Protein AF-A0A955YTK4-F1 (afdb_monomer_lite)

pLDDT: mean 82.98, std 16.09, range [40.06, 97.5]

Radius of gyration: 27.58 Å; chains: 1; bounding box: 92×40×79 Å

Secondary structure (DSSP, 8-state):
---------------------------PPP-TT-----S-PPTT-B-TT-EEEEET-SS-TTSEEEEES--B-TT-BTTTSTTS-TTS---TT-BB-TTS---TTSTTBHHHHEEEE-B----TT---------TTEEEEEEESSS-TTT-EEEEEEGGGS-----

Structure (mmCIF, N/CA/C/O backbone):
data_AF-A0A955YTK4-F1
#
_entry.id   AF-A0A955YTK4-F1
#
loop_
_atom_site.group_PDB
_atom_site.id
_atom_site.type_symbol
_atom_site.label_atom_id
_atom_site.label_alt_id
_atom_site.label_comp_id
_atom_site.label_asym_id
_atom_site.label_entity_id
_atom_site.label_seq_id
_atom_site.pdbx_PDB_ins_code
_atom_site.Cartn_x
_atom_site.Cartn_y
_atom_site.Cartn_z
_atom_site.occupancy
_atom_site.B_iso_or_equiv
_atom_site.auth_seq_id
_atom_site.auth_comp_id
_atom_site.auth_asym_id
_atom_site.auth_atom_id
_atom_site.pdbx_PDB_model_num
ATOM 1 N N . MET A 1 1 ? 72.461 24.471 52.255 1.00 40.06 1 MET A N 1
ATOM 2 C CA . MET A 1 1 ? 71.532 25.218 51.382 1.00 40.06 1 MET A CA 1
ATOM 3 C C . MET A 1 1 ? 70.216 24.456 51.357 1.00 40.06 1 MET A C 1
ATOM 5 O O . MET A 1 1 ? 70.271 23.300 50.981 1.00 40.06 1 MET A O 1
ATOM 9 N N . LYS A 1 2 ? 69.117 25.112 51.779 1.00 43.28 2 LYS A N 1
ATOM 10 C CA . LYS A 1 2 ? 67.695 24.848 51.448 1.00 43.28 2 LYS A CA 1
ATOM 11 C C . LYS A 1 2 ? 67.130 23.442 51.744 1.00 43.28 2 LYS A C 1
ATOM 13 O O . LYS A 1 2 ? 67.575 22.466 51.171 1.00 43.28 2 LYS A O 1
ATOM 18 N N . ASP A 1 3 ? 66.250 23.327 52.751 1.00 45.38 3 ASP A N 1
ATOM 19 C CA . ASP A 1 3 ? 64.769 23.275 52.594 1.00 45.38 3 ASP A CA 1
ATOM 20 C C . ASP A 1 3 ? 64.329 21.931 51.947 1.00 45.38 3 ASP A C 1
ATOM 22 O O . ASP A 1 3 ? 64.835 21.586 50.896 1.00 45.38 3 ASP A O 1
ATOM 26 N N . ARG A 1 4 ? 63.387 21.104 52.423 1.00 51.59 4 ARG A N 1
ATOM 27 C CA . ARG A 1 4 ? 62.157 21.333 53.192 1.00 51.59 4 ARG A CA 1
ATOM 28 C C . ARG A 1 4 ? 61.445 19.993 53.475 1.00 51.59 4 ARG A C 1
ATOM 30 O O . ARG A 1 4 ? 61.599 19.051 52.715 1.00 51.59 4 ARG A O 1
ATOM 37 N N . ALA A 1 5 ? 60.619 20.021 54.525 1.00 51.12 5 ALA A N 1
ATOM 38 C CA . ALA A 1 5 ? 59.236 19.523 54.659 1.00 51.12 5 ALA A CA 1
ATOM 39 C C . ALA A 1 5 ? 58.854 18.087 54.196 1.00 51.12 5 ALA A C 1
ATOM 41 O O . ALA A 1 5 ? 59.100 17.711 53.065 1.00 51.12 5 ALA A O 1
ATOM 42 N N . ARG A 1 6 ? 58.299 17.204 55.048 1.00 59.00 6 ARG A N 1
ATOM 43 C CA . ARG A 1 6 ? 56.973 17.170 55.731 1.00 59.00 6 ARG A CA 1
ATOM 44 C C . ARG A 1 6 ? 55.831 16.584 54.874 1.00 59.00 6 ARG A C 1
ATOM 46 O O . ARG A 1 6 ? 55.672 16.951 53.722 1.00 59.00 6 ARG A O 1
ATOM 53 N N . PHE A 1 7 ? 54.979 15.824 55.575 1.00 52.75 7 PHE A N 1
ATOM 54 C CA . PHE A 1 7 ? 53.607 15.396 55.257 1.00 52.75 7 PHE A CA 1
ATOM 55 C C . PHE A 1 7 ? 53.417 14.163 54.365 1.00 52.75 7 PHE A C 1
ATOM 57 O O . PHE A 1 7 ? 53.390 14.231 53.142 1.00 52.75 7 PHE A O 1
ATOM 64 N N . GLY A 1 8 ? 53.156 13.039 55.037 1.00 51.06 8 GLY A N 1
ATOM 65 C CA . GLY A 1 8 ? 52.240 12.037 54.512 1.00 51.06 8 GLY A CA 1
ATOM 66 C C . GLY A 1 8 ? 50.788 12.486 54.687 1.00 51.06 8 GLY A C 1
ATOM 67 O O . GLY A 1 8 ? 50.493 13.306 55.552 1.00 51.06 8 GLY A O 1
ATOM 68 N N . LEU A 1 9 ? 49.901 11.929 53.870 1.00 53.62 9 LEU A N 1
ATOM 69 C CA . LEU A 1 9 ? 48.548 11.502 54.227 1.00 53.62 9 LEU A CA 1
ATOM 70 C C . LEU A 1 9 ? 48.000 10.711 53.031 1.00 53.62 9 LEU A C 1
ATOM 72 O O . LEU A 1 9 ? 48.215 11.090 51.881 1.00 53.62 9 LEU A O 1
ATOM 76 N N . GLY A 1 10 ? 47.373 9.572 53.318 1.00 50.47 10 GLY A N 1
ATOM 77 C CA . GLY A 1 10 ? 46.974 8.578 52.330 1.00 50.47 10 GLY A CA 1
ATOM 78 C C . GLY A 1 10 ? 45.951 9.089 51.318 1.00 50.47 10 GLY A C 1
ATOM 79 O O . GLY A 1 10 ? 44.990 9.770 51.667 1.00 50.47 10 GLY A O 1
ATOM 80 N N . VAL A 1 11 ? 46.148 8.699 50.061 1.00 57.16 11 VAL A N 1
ATOM 81 C CA . VAL A 1 11 ? 45.133 8.811 49.016 1.00 57.16 11 VAL A CA 1
ATOM 82 C C . VAL A 1 11 ? 44.354 7.501 49.014 1.00 57.16 11 VAL A C 1
ATOM 84 O O . VAL A 1 11 ? 44.881 6.445 48.668 1.00 57.16 11 VAL A O 1
ATOM 87 N N . GLY A 1 12 ? 43.113 7.588 49.490 1.00 52.91 12 GLY A N 1
ATOM 88 C CA . GLY A 1 12 ? 42.140 6.507 49.472 1.00 52.91 12 GLY A CA 1
ATOM 89 C C . GLY A 1 12 ? 41.772 6.107 48.046 1.00 52.91 12 GLY A C 1
ATOM 90 O O . GLY A 1 12 ? 41.631 6.935 47.149 1.00 52.91 12 GLY A O 1
ATOM 91 N N . LEU A 1 13 ? 41.629 4.801 47.875 1.00 57.12 13 LEU A N 1
ATOM 92 C CA . LEU A 1 13 ? 41.248 4.099 46.662 1.00 57.12 13 LEU A CA 1
ATOM 93 C C . LEU A 1 13 ? 39.755 4.363 46.387 1.00 57.12 13 LEU A C 1
ATOM 95 O O . LEU A 1 13 ? 38.898 3.834 47.090 1.00 57.12 13 LEU A O 1
ATOM 99 N N . VAL A 1 14 ? 39.440 5.212 45.404 1.00 60.53 14 VAL A N 1
ATOM 100 C CA . VAL A 1 14 ? 38.064 5.425 44.917 1.00 60.53 14 VAL A CA 1
ATOM 101 C C . VAL A 1 14 ? 37.868 4.558 43.670 1.00 60.53 14 VAL A C 1
ATOM 103 O O . VAL A 1 14 ? 38.529 4.812 42.661 1.00 60.53 14 VAL A O 1
ATOM 106 N N . PRO A 1 15 ? 37.003 3.528 43.696 1.00 53.16 15 PRO A N 1
ATOM 107 C CA . PRO A 1 15 ? 36.698 2.753 42.506 1.00 53.16 15 PRO A CA 1
ATOM 108 C C . PRO A 1 15 ? 35.820 3.611 41.591 1.00 53.16 15 PRO A C 1
ATOM 110 O O . PRO A 1 15 ? 34.702 3.990 41.939 1.00 53.16 15 PRO A O 1
ATOM 113 N N . PHE A 1 16 ? 36.354 3.945 40.421 1.00 55.22 16 PHE A N 1
ATOM 114 C CA . PHE A 1 16 ? 35.635 4.638 39.361 1.00 55.22 16 PHE A CA 1
ATOM 115 C C . PHE A 1 16 ? 34.619 3.653 38.758 1.00 55.22 16 PHE A C 1
ATOM 117 O O . PHE A 1 16 ? 34.951 2.839 37.898 1.00 55.22 16 PHE A O 1
ATOM 124 N N . LEU A 1 17 ? 33.386 3.671 39.270 1.00 57.97 17 LEU A N 1
ATOM 125 C CA . LEU A 1 17 ? 32.238 2.991 38.671 1.00 57.97 17 LEU A CA 1
ATOM 126 C C . LEU A 1 17 ? 31.933 3.659 37.320 1.00 57.97 17 LEU A C 1
ATOM 128 O O . LEU A 1 17 ? 31.207 4.650 37.259 1.00 57.97 17 LEU A O 1
ATOM 132 N N . LEU A 1 18 ? 32.507 3.131 36.233 1.00 60.41 18 LEU A N 1
ATOM 133 C CA . LEU A 1 18 ? 32.068 3.442 34.873 1.00 60.41 18 LEU A CA 1
ATOM 134 C C . LEU A 1 18 ? 30.645 2.898 34.687 1.00 60.41 18 LEU A C 1
ATOM 136 O O . LEU A 1 18 ? 30.439 1.697 34.515 1.00 60.41 18 LEU A O 1
ATOM 140 N N . GLY A 1 19 ? 29.661 3.795 34.742 1.00 57.16 19 GLY A N 1
ATOM 141 C CA . GLY A 1 19 ? 28.278 3.507 34.384 1.00 57.16 19 GLY A CA 1
ATOM 142 C C . GLY A 1 19 ? 28.164 3.177 32.897 1.00 57.16 19 GLY A C 1
ATOM 143 O O . GLY A 1 19 ? 28.445 4.014 32.042 1.00 57.16 19 GLY A O 1
ATOM 144 N N . VAL A 1 20 ? 27.742 1.952 32.592 1.00 65.38 20 VAL A N 1
ATOM 145 C CA . VAL A 1 20 ? 27.368 1.526 31.241 1.00 65.38 20 VAL A CA 1
ATOM 146 C C . VAL A 1 20 ? 25.993 2.117 30.934 1.00 65.38 20 VAL A C 1
ATOM 148 O O . VAL A 1 20 ? 24.976 1.634 31.429 1.00 65.38 20 VAL A O 1
ATOM 151 N N . ALA A 1 21 ? 25.956 3.191 30.145 1.00 59.69 21 ALA A N 1
ATOM 152 C CA . ALA A 1 21 ? 24.721 3.711 29.573 1.00 59.69 21 ALA A CA 1
ATOM 153 C C . ALA A 1 21 ? 24.218 2.722 28.508 1.00 59.69 21 ALA A C 1
ATOM 155 O O . ALA A 1 21 ? 24.752 2.655 27.402 1.00 59.69 21 ALA A O 1
ATOM 156 N N . ALA A 1 22 ? 23.215 1.918 28.861 1.00 59.56 22 ALA A N 1
ATOM 157 C CA . ALA A 1 22 ? 22.511 1.064 27.916 1.00 59.56 22 ALA A CA 1
ATOM 158 C C . ALA A 1 22 ? 21.691 1.946 26.961 1.00 59.56 22 ALA A C 1
ATOM 160 O O . ALA A 1 22 ? 20.660 2.499 27.339 1.00 59.56 22 ALA A O 1
ATOM 161 N N . LEU A 1 23 ? 22.165 2.094 25.724 1.00 61.25 23 LEU A N 1
ATOM 162 C CA . LEU A 1 23 ? 21.386 2.662 24.630 1.00 61.25 23 LEU A CA 1
ATOM 163 C C . LEU A 1 23 ? 20.309 1.641 24.251 1.00 61.25 23 LEU A C 1
ATOM 165 O O . LEU A 1 23 ? 20.564 0.698 23.505 1.00 61.25 23 LEU A O 1
ATOM 169 N N . SER A 1 24 ? 19.106 1.799 24.798 1.00 57.25 24 SER A N 1
ATOM 170 C CA . SER A 1 24 ? 17.922 1.075 24.344 1.00 57.25 24 SER A CA 1
ATOM 171 C C . SER A 1 24 ? 17.490 1.634 22.989 1.00 57.25 24 SER A C 1
ATOM 173 O O . SER A 1 24 ? 16.577 2.453 22.902 1.00 57.25 24 SER A O 1
ATOM 175 N N . VAL A 1 25 ? 18.175 1.206 21.929 1.00 58.00 25 VAL A N 1
ATOM 176 C CA . VAL A 1 25 ? 17.686 1.329 20.554 1.00 58.00 25 VAL A CA 1
ATOM 177 C C . VAL A 1 25 ? 16.550 0.315 20.420 1.00 58.00 25 VAL A C 1
ATOM 179 O O . VAL A 1 25 ? 16.757 -0.846 20.074 1.00 58.00 25 VAL A O 1
ATOM 182 N N . GLY A 1 26 ? 15.348 0.714 20.832 1.00 52.62 26 GLY A N 1
ATOM 183 C CA . GLY A 1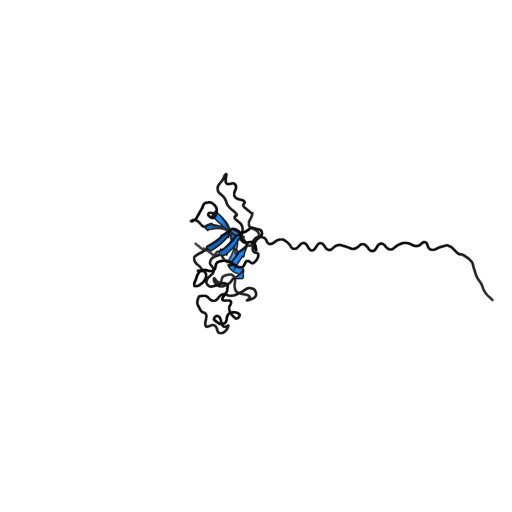 26 ? 14.148 -0.049 20.528 1.00 52.62 26 GLY A CA 1
ATOM 184 C C . GLY A 1 26 ? 13.922 0.043 19.027 1.00 52.62 26 GLY A C 1
ATOM 185 O O . GLY A 1 26 ? 13.703 1.137 18.520 1.00 52.62 26 GLY A O 1
ATOM 186 N N . CYS A 1 27 ? 14.014 -1.078 18.311 1.00 60.50 27 CYS A N 1
ATOM 187 C CA . CYS A 1 27 ? 13.459 -1.145 16.964 1.00 60.50 27 CYS A CA 1
ATOM 188 C C . CYS A 1 27 ? 11.962 -0.862 17.100 1.00 60.50 27 CYS A C 1
ATOM 190 O O . CYS A 1 27 ? 11.240 -1.640 17.731 1.00 60.50 27 CYS A O 1
ATOM 192 N N . GLU A 1 28 ? 11.522 0.287 16.598 1.00 55.62 28 GLU A N 1
ATOM 193 C CA . GLU A 1 28 ? 10.111 0.638 16.576 1.00 55.62 28 GLU A CA 1
ATOM 194 C C . GLU A 1 28 ? 9.391 -0.423 15.739 1.00 55.62 28 GLU A C 1
ATOM 196 O O . GLU A 1 28 ? 9.761 -0.692 14.598 1.00 55.62 28 GLU A O 1
ATOM 201 N N . ALA A 1 29 ? 8.456 -1.144 16.355 1.00 55.16 29 ALA A N 1
ATOM 202 C CA . ALA A 1 29 ? 7.798 -2.257 15.687 1.00 55.16 29 ALA A CA 1
ATOM 203 C C . ALA A 1 29 ? 6.895 -1.721 14.560 1.00 55.16 29 ALA A C 1
ATOM 205 O O . ALA A 1 29 ? 6.108 -0.809 14.841 1.00 55.16 29 ALA A O 1
ATOM 206 N N . PRO A 1 30 ? 6.950 -2.310 13.350 1.00 61.16 30 PRO A N 1
ATOM 207 C CA . PRO A 1 30 ? 6.431 -1.689 12.136 1.00 61.16 30 PRO A CA 1
ATOM 208 C C . PRO A 1 30 ? 4.917 -1.418 12.203 1.00 61.16 30 PRO A C 1
ATOM 210 O O . PRO A 1 30 ? 4.144 -2.326 12.491 1.00 61.16 30 PRO A O 1
ATOM 213 N N . GLY A 1 31 ? 4.485 -0.174 11.997 1.00 88.69 31 GLY A N 1
ATOM 214 C CA . GLY A 1 31 ? 3.104 0.299 11.953 1.00 88.69 31 GLY A CA 1
ATOM 215 C C . GLY A 1 31 ? 2.536 0.472 10.537 1.00 88.69 31 GLY A C 1
ATOM 216 O O . GLY A 1 31 ? 2.879 -0.237 9.594 1.00 88.69 31 GLY A O 1
ATOM 217 N N . VAL A 1 32 ? 1.578 1.393 10.404 1.00 95.00 32 VAL A N 1
ATOM 218 C CA . VAL A 1 32 ? 1.000 1.756 9.102 1.00 95.00 32 VAL A CA 1
ATOM 219 C C . VAL A 1 32 ? 2.051 2.458 8.254 1.00 95.00 32 VAL A C 1
ATOM 221 O O . VAL A 1 32 ? 2.666 3.421 8.704 1.00 95.00 32 VAL A O 1
ATOM 224 N N . GLY A 1 33 ? 2.187 2.015 7.009 1.00 95.00 33 GLY A N 1
ATOM 225 C CA . GLY A 1 33 ? 3.091 2.587 6.024 1.00 95.00 33 GLY A CA 1
ATOM 226 C C . GLY A 1 33 ? 4.414 1.862 5.863 1.00 95.00 33 GLY A C 1
ATOM 227 O O . GLY A 1 33 ? 5.129 2.159 4.907 1.00 95.00 33 GLY A O 1
ATOM 228 N N . ASP A 1 34 ? 4.720 0.916 6.748 1.00 94.81 34 ASP A N 1
ATOM 229 C CA . ASP A 1 34 ? 5.918 0.102 6.603 1.00 94.81 34 ASP A CA 1
ATOM 230 C C . ASP A 1 34 ? 5.846 -0.790 5.367 1.00 94.81 34 ASP A C 1
ATOM 232 O O . ASP A 1 34 ? 4.755 -1.219 4.981 1.00 94.81 34 ASP A O 1
ATOM 236 N N . PRO A 1 35 ? 6.989 -1.067 4.722 1.00 94.56 35 PRO A N 1
ATOM 237 C CA . PRO A 1 35 ? 7.014 -1.943 3.566 1.00 94.56 35 PRO A CA 1
ATOM 238 C C . PRO A 1 35 ? 6.582 -3.357 3.965 1.00 94.56 35 PRO A C 1
ATOM 240 O O . PRO A 1 35 ? 6.949 -3.867 5.024 1.00 94.56 35 PRO A O 1
ATOM 243 N N . CYS A 1 36 ? 5.827 -3.996 3.083 1.00 96.06 36 CYS A N 1
ATOM 244 C CA . CYS A 1 36 ? 5.562 -5.425 3.124 1.00 96.06 36 CYS A CA 1
ATOM 245 C C . CYS A 1 36 ? 5.669 -5.990 1.711 1.00 96.06 36 CYS A C 1
ATOM 247 O O . CYS A 1 36 ? 5.496 -5.258 0.738 1.00 96.06 36 CYS A O 1
ATOM 249 N N . ASP A 1 37 ? 5.958 -7.278 1.628 1.00 95.75 37 ASP A N 1
ATOM 250 C CA . ASP A 1 37 ? 6.020 -8.044 0.392 1.00 95.75 37 ASP A CA 1
ATOM 251 C C . ASP A 1 37 ? 4.791 -8.968 0.299 1.00 95.75 37 ASP A C 1
ATOM 253 O O . ASP A 1 37 ? 4.583 -9.751 1.234 1.00 95.75 37 ASP A O 1
ATOM 257 N N . PRO A 1 38 ? 3.927 -8.857 -0.729 1.00 95.50 38 PRO A N 1
ATOM 258 C CA . PRO A 1 38 ? 2.732 -9.689 -0.850 1.00 95.50 38 PRO A CA 1
ATOM 259 C C . PRO A 1 38 ? 3.098 -11.162 -1.056 1.00 95.50 38 PRO A C 1
ATOM 261 O O . PRO A 1 38 ? 3.850 -11.499 -1.962 1.00 95.50 38 PRO A O 1
ATOM 264 N N . GLU A 1 39 ? 2.523 -12.063 -0.261 1.00 94.50 39 GLU A N 1
ATOM 265 C CA . GLU A 1 39 ? 2.793 -13.503 -0.400 1.00 94.50 39 GLU A CA 1
ATOM 266 C C . GLU A 1 39 ? 2.072 -14.123 -1.610 1.00 94.50 39 GLU A C 1
ATOM 268 O O . GLU A 1 39 ? 2.464 -15.186 -2.094 1.00 94.50 39 GLU A O 1
ATOM 273 N N . ASN A 1 40 ? 0.991 -13.492 -2.084 1.00 94.50 40 ASN A N 1
ATOM 274 C CA . ASN A 1 40 ? 0.182 -13.973 -3.200 1.00 94.50 40 ASN A CA 1
ATOM 275 C C . ASN A 1 40 ? 0.069 -12.905 -4.292 1.00 94.50 40 ASN A C 1
ATOM 277 O O . ASN A 1 40 ? -0.796 -12.026 -4.238 1.00 94.50 40 ASN A O 1
ATOM 281 N N . VAL A 1 41 ? 0.897 -13.036 -5.326 1.00 95.44 41 VAL A N 1
ATOM 282 C CA . VAL A 1 41 ? 0.823 -12.210 -6.535 1.00 95.44 41 VAL A CA 1
ATOM 283 C C . VAL A 1 41 ? -0.049 -12.912 -7.590 1.00 95.44 41 VAL A C 1
ATOM 285 O O . VAL A 1 41 ? 0.196 -14.082 -7.907 1.00 95.44 41 VAL A O 1
ATOM 288 N N . PRO A 1 42 ? -1.103 -12.264 -8.128 1.00 94.44 42 PRO A N 1
ATOM 289 C CA . PRO A 1 42 ? -1.900 -12.835 -9.211 1.00 94.44 42 PRO A CA 1
ATOM 290 C C . PRO A 1 42 ? -1.062 -13.093 -10.471 1.00 94.44 42 PRO A C 1
ATOM 292 O O . PRO A 1 42 ? -0.086 -12.400 -10.742 1.00 94.44 42 PRO A O 1
ATOM 295 N N . ALA A 1 43 ? -1.469 -14.067 -11.289 1.00 91.69 43 ALA A N 1
ATOM 296 C CA . ALA A 1 43 ? -0.832 -14.284 -12.587 1.00 91.69 43 ALA A CA 1
ATOM 297 C C . ALA A 1 43 ? -1.020 -13.045 -13.486 1.00 91.69 43 ALA A C 1
ATOM 299 O O . ALA A 1 43 ? -2.160 -12.661 -13.750 1.00 91.69 43 ALA A O 1
ATOM 300 N N . GLY A 1 44 ? 0.084 -12.459 -13.963 1.00 89.62 44 GLY A N 1
ATOM 301 C CA . GLY A 1 44 ? 0.078 -11.169 -14.673 1.00 89.62 44 GLY A CA 1
ATOM 302 C C . GLY A 1 44 ? 0.064 -9.949 -13.741 1.00 89.62 44 GLY A C 1
ATOM 303 O O . GLY A 1 44 ? -0.339 -8.865 -14.145 1.00 89.62 44 GLY A O 1
ATOM 304 N N . GLY A 1 45 ? 0.436 -10.131 -12.472 1.00 95.25 45 GLY A N 1
ATOM 305 C CA . GLY A 1 45 ? 0.570 -9.050 -11.507 1.00 95.25 45 GLY A CA 1
ATOM 306 C C . GLY A 1 45 ? -0.751 -8.459 -11.010 1.00 95.25 45 GLY A C 1
ATOM 307 O O . GLY A 1 45 ? -1.855 -8.968 -11.221 1.00 95.25 45 GLY A O 1
ATOM 308 N N . PHE A 1 46 ? -0.619 -7.358 -10.281 1.00 96.44 46 PHE A N 1
ATOM 309 C CA . PHE A 1 46 ? -1.723 -6.565 -9.765 1.00 96.44 46 PHE A CA 1
ATOM 310 C C . PHE A 1 46 ? -2.247 -5.587 -10.822 1.00 96.44 46 PHE A C 1
ATOM 312 O O . PHE A 1 46 ? -1.531 -5.163 -11.730 1.00 96.44 46 PHE A O 1
ATOM 319 N N . VAL A 1 47 ? -3.512 -5.184 -10.675 1.00 95.25 47 VAL A N 1
ATOM 320 C CA . VAL A 1 47 ? -4.163 -4.208 -11.559 1.00 95.25 47 VAL A CA 1
ATOM 321 C C . VAL A 1 47 ? -4.557 -2.940 -10.805 1.00 95.25 47 VAL A C 1
ATOM 323 O O . VAL A 1 47 ? -5.151 -2.983 -9.724 1.00 95.25 47 VAL A O 1
ATOM 326 N N . SER A 1 48 ? -4.313 -1.783 -11.423 1.00 93.69 48 SER A N 1
ATOM 327 C CA . SER A 1 48 ? -4.473 -0.453 -10.798 1.00 93.69 48 SER A CA 1
ATOM 328 C C . SER A 1 48 ? -5.901 -0.068 -10.381 1.00 93.69 48 SER A C 1
ATOM 330 O O . SER A 1 48 ? -6.127 0.967 -9.755 1.00 93.69 48 SER A O 1
ATOM 332 N N . ARG A 1 49 ? -6.893 -0.897 -10.709 1.00 92.12 49 ARG A N 1
ATOM 333 C CA . ARG A 1 49 ? -8.312 -0.681 -10.393 1.00 92.12 49 ARG A CA 1
ATOM 334 C C . ARG A 1 49 ? -8.787 -1.412 -9.135 1.00 92.12 49 ARG A C 1
ATOM 336 O O . ARG A 1 49 ? -9.952 -1.282 -8.770 1.00 92.12 49 ARG A O 1
ATOM 343 N N . GLU A 1 50 ? -7.920 -2.190 -8.496 1.00 92.25 50 GLU A N 1
ATOM 344 C CA . GLU A 1 50 ? -8.268 -3.061 -7.372 1.00 92.25 50 GLU A CA 1
ATOM 345 C C . GLU A 1 50 ? -7.365 -2.822 -6.160 1.00 92.25 50 GLU A C 1
ATOM 347 O O . GLU A 1 50 ? -6.292 -2.225 -6.251 1.00 92.25 50 GLU A O 1
ATOM 352 N N . ALA A 1 51 ? -7.831 -3.283 -5.002 1.00 94.94 51 ALA A N 1
ATOM 353 C CA . ALA A 1 51 ? -7.040 -3.347 -3.787 1.00 94.94 51 ALA A CA 1
ATOM 354 C C . ALA A 1 51 ? -7.034 -4.785 -3.266 1.00 94.94 51 ALA A C 1
ATOM 356 O O . ALA A 1 51 ? -8.080 -5.436 -3.213 1.00 94.94 51 ALA A O 1
ATOM 357 N N . TYR A 1 52 ? -5.860 -5.255 -2.862 1.00 95.31 52 TYR A N 1
ATOM 358 C CA . TYR A 1 52 ? -5.645 -6.589 -2.320 1.00 95.31 52 TYR A CA 1
ATOM 359 C C . TYR A 1 52 ? -5.237 -6.455 -0.858 1.00 95.31 52 TYR A C 1
ATOM 361 O O . TYR A 1 52 ? -4.392 -5.627 -0.515 1.00 95.31 52 TYR A O 1
ATOM 369 N N . LEU A 1 53 ? -5.870 -7.246 0.009 1.00 95.38 53 LEU A N 1
ATOM 370 C CA . LEU A 1 53 ? -5.578 -7.273 1.437 1.00 95.38 53 LEU A CA 1
ATOM 371 C C . LEU A 1 53 ? -5.183 -8.679 1.856 1.00 95.38 53 LEU A C 1
ATOM 373 O O . LEU A 1 53 ? -5.987 -9.609 1.785 1.00 95.38 53 LEU A O 1
ATOM 377 N N . GLU A 1 54 ? -3.976 -8.797 2.387 1.00 93.94 54 GLU A N 1
ATOM 378 C CA . GLU A 1 54 ? -3.500 -10.008 3.032 1.00 93.94 54 GLU A CA 1
ATOM 379 C C . GLU A 1 54 ? -3.668 -9.860 4.541 1.00 93.94 54 GLU A C 1
ATOM 381 O O . GLU A 1 54 ? -2.863 -9.236 5.240 1.00 93.94 54 GLU A O 1
ATOM 386 N N . THR A 1 55 ? -4.763 -10.414 5.058 1.00 91.12 55 THR A N 1
ATOM 387 C CA . THR A 1 55 ? -4.993 -10.492 6.500 1.00 91.12 55 THR A CA 1
ATOM 388 C C . THR A 1 55 ? -4.212 -11.668 7.071 1.00 91.12 55 THR A C 1
ATOM 390 O O . THR A 1 55 ? -4.413 -12.794 6.625 1.00 91.12 55 THR A O 1
ATOM 393 N N . SER A 1 56 ? -3.412 -11.430 8.110 1.00 91.69 56 SER A N 1
ATOM 394 C CA . SER A 1 56 ? -2.432 -12.349 8.728 1.00 91.69 56 SER A CA 1
ATOM 395 C C . SER A 1 56 ? -0.992 -12.235 8.216 1.00 91.69 56 SER A C 1
ATOM 397 O O . SER A 1 56 ? -0.193 -13.122 8.505 1.00 91.69 56 SER A O 1
ATOM 399 N N . SER A 1 57 ? -0.621 -11.126 7.564 1.00 93.44 57 SER A N 1
ATOM 400 C CA . SER A 1 57 ? 0.782 -10.869 7.213 1.00 93.44 57 SER A CA 1
ATOM 401 C C . SER A 1 57 ? 1.657 -10.811 8.472 1.00 93.44 57 SER A C 1
ATOM 403 O O . SER A 1 57 ? 1.342 -10.112 9.441 1.00 93.44 57 SER A O 1
ATOM 405 N N . VAL A 1 58 ? 2.758 -11.563 8.475 1.00 94.12 58 VAL A N 1
ATOM 406 C CA . VAL A 1 58 ? 3.727 -11.585 9.587 1.00 94.12 58 VAL A CA 1
ATOM 407 C C . VAL A 1 58 ? 4.718 -10.423 9.535 1.00 94.12 58 VAL A C 1
ATOM 409 O O . VAL A 1 58 ? 5.369 -10.138 10.536 1.00 94.12 58 VAL A O 1
ATOM 412 N N . GLN A 1 59 ? 4.800 -9.745 8.390 1.00 93.88 59 GLN A N 1
ATOM 413 C CA . GLN A 1 59 ? 5.664 -8.586 8.163 1.00 93.88 59 GLN A CA 1
ATOM 414 C C . GLN A 1 59 ? 5.066 -7.323 8.797 1.00 93.88 59 GLN A C 1
ATOM 416 O O . GLN A 1 59 ? 5.780 -6.461 9.304 1.00 93.88 59 GLN A O 1
ATOM 421 N N . CYS A 1 60 ? 3.734 -7.258 8.847 1.00 94.38 60 CYS A N 1
ATOM 422 C CA . CYS A 1 60 ? 2.998 -6.146 9.425 1.00 94.38 60 CYS A CA 1
ATOM 423 C C . CYS A 1 60 ? 2.607 -6.429 10.876 1.00 94.38 60 CYS A C 1
ATOM 425 O O . CYS A 1 60 ? 1.879 -7.384 11.160 1.00 94.38 60 CYS A O 1
ATOM 427 N N . ARG A 1 61 ? 2.962 -5.543 11.815 1.00 90.88 61 ARG A N 1
ATOM 428 C CA . ARG A 1 61 ? 2.466 -5.635 13.206 1.00 90.88 61 ARG A CA 1
ATOM 429 C C . ARG A 1 61 ? 0.943 -5.549 13.273 1.00 90.88 61 ARG A C 1
ATOM 431 O O . ARG A 1 61 ? 0.320 -6.189 14.116 1.00 90.88 61 ARG A O 1
ATOM 438 N N . THR A 1 62 ? 0.355 -4.773 12.365 1.00 92.38 62 THR A N 1
ATOM 439 C CA . THR A 1 62 ? -1.093 -4.638 12.158 1.00 92.38 62 THR A CA 1
ATOM 440 C C . THR A 1 62 ? -1.731 -5.884 11.540 1.00 92.38 62 THR A C 1
ATOM 442 O O . THR A 1 62 ? -2.954 -5.960 11.467 1.00 92.38 62 THR A O 1
ATOM 445 N N . ARG A 1 63 ? -0.917 -6.862 11.112 1.00 93.38 63 ARG A N 1
ATOM 446 C CA . ARG A 1 63 ? -1.301 -8.103 10.425 1.00 93.38 63 ARG A CA 1
ATOM 447 C C . ARG A 1 63 ? -1.923 -7.912 9.047 1.00 93.38 63 ARG A C 1
ATOM 449 O O . ARG A 1 63 ? -2.459 -8.878 8.512 1.00 93.38 63 ARG A O 1
ATOM 456 N N . VAL A 1 64 ? -1.889 -6.711 8.474 1.00 94.38 64 VAL A N 1
ATOM 457 C CA . VAL A 1 64 ? -2.511 -6.442 7.172 1.00 94.38 64 VAL A CA 1
ATOM 458 C C . VAL A 1 64 ? -1.491 -5.820 6.233 1.00 94.38 64 VAL A C 1
ATOM 460 O O . VAL A 1 64 ? -1.108 -4.667 6.430 1.00 94.38 64 VAL A O 1
ATOM 463 N N . CYS A 1 65 ? -1.084 -6.580 5.217 1.00 97.19 65 CYS A N 1
ATOM 464 C CA . CYS A 1 65 ? -0.377 -6.042 4.058 1.00 97.19 65 CYS A CA 1
ATOM 465 C C . CYS A 1 65 ? -1.416 -5.648 3.007 1.00 97.19 65 CYS A C 1
ATOM 467 O O . CYS A 1 65 ? -2.377 -6.387 2.770 1.00 97.19 65 CYS A O 1
ATOM 469 N N . MET A 1 66 ? -1.263 -4.462 2.427 1.00 97.31 66 MET A N 1
ATOM 470 C CA . MET A 1 66 ? -2.150 -3.965 1.386 1.00 97.31 66 MET A CA 1
ATOM 471 C C . MET A 1 66 ? -1.369 -3.700 0.114 1.00 97.31 66 MET A C 1
ATOM 473 O O . MET A 1 66 ? -0.330 -3.050 0.155 1.00 97.31 66 MET A O 1
ATOM 477 N N . VAL A 1 67 ? -1.950 -4.116 -1.007 1.00 97.50 67 VAL A N 1
ATOM 478 C CA . VAL A 1 67 ? -1.594 -3.648 -2.344 1.00 97.50 67 VAL A CA 1
ATOM 479 C C . VAL A 1 67 ? -2.739 -2.774 -2.833 1.00 97.50 67 VAL A C 1
ATOM 481 O O . VAL A 1 67 ? -3.828 -3.265 -3.127 1.00 97.50 67 VAL A O 1
ATOM 484 N N . TYR A 1 68 ? -2.530 -1.465 -2.866 1.00 97.12 68 TYR A N 1
ATOM 485 C CA . TYR A 1 68 ? -3.552 -0.487 -3.209 1.00 97.12 68 TYR A CA 1
ATOM 486 C C . TYR A 1 68 ? -3.335 0.051 -4.619 1.00 97.12 68 TYR A C 1
ATOM 488 O O . TYR A 1 68 ? -2.464 0.896 -4.830 1.00 97.12 68 TYR A O 1
ATOM 496 N N . LYS A 1 69 ? -4.160 -0.387 -5.577 1.00 95.69 69 LYS A N 1
ATOM 497 C CA . LYS A 1 69 ? -4.169 0.139 -6.950 1.00 95.69 69 LYS A CA 1
ATOM 498 C C . LYS A 1 69 ? -2.785 0.098 -7.626 1.00 95.69 69 LYS A C 1
ATOM 500 O O . LYS A 1 69 ? -2.421 1.030 -8.343 1.00 95.69 69 LYS A O 1
ATOM 505 N N . LEU A 1 70 ? -2.017 -0.967 -7.384 1.00 96.25 70 LEU A N 1
ATOM 506 C CA . LEU A 1 70 ? -0.747 -1.239 -8.069 1.00 96.25 70 LEU A CA 1
ATOM 507 C C . LEU A 1 70 ? -1.021 -1.785 -9.476 1.00 96.25 70 LEU A C 1
ATOM 509 O O . LEU A 1 70 ? -1.908 -2.616 -9.636 1.00 96.25 70 LEU A O 1
ATOM 513 N N . GLN A 1 71 ? -0.257 -1.337 -10.468 1.00 96.06 71 GLN A N 1
ATOM 514 C CA . GLN A 1 71 ? -0.155 -1.980 -11.779 1.00 96.06 71 GLN A CA 1
ATOM 515 C C . GLN A 1 71 ? 1.172 -2.736 -11.849 1.00 96.06 71 GLN A C 1
ATOM 517 O O . GLN A 1 71 ? 2.213 -2.105 -11.674 1.00 96.06 71 GLN A O 1
ATOM 522 N N . GLY A 1 72 ? 1.116 -4.040 -12.110 1.00 95.56 72 GLY A N 1
ATOM 523 C CA . GLY A 1 72 ? 2.277 -4.903 -12.320 1.00 95.56 72 GLY A CA 1
ATOM 524 C C . GLY A 1 72 ? 2.565 -5.885 -11.181 1.00 95.56 72 GLY A C 1
ATOM 525 O O . GLY A 1 72 ? 1.817 -5.987 -10.209 1.00 95.56 72 GLY A O 1
ATOM 526 N N . ASP A 1 73 ? 3.638 -6.645 -11.336 1.00 95.88 73 ASP A N 1
ATOM 527 C CA . ASP A 1 73 ? 4.075 -7.756 -10.496 1.00 95.88 73 ASP A CA 1
ATOM 528 C C . ASP A 1 73 ? 5.237 -7.315 -9.590 1.00 95.88 73 ASP A C 1
ATOM 530 O O . ASP A 1 73 ? 6.245 -6.786 -10.061 1.00 95.88 73 ASP A O 1
ATOM 534 N N . THR A 1 74 ? 5.098 -7.518 -8.278 1.00 95.19 74 THR A N 1
ATOM 535 C CA . THR A 1 74 ? 6.105 -7.112 -7.285 1.00 95.19 74 THR A CA 1
ATOM 536 C C . THR A 1 74 ? 7.429 -7.864 -7.409 1.00 95.19 74 THR A C 1
ATOM 538 O O . THR A 1 74 ? 8.448 -7.319 -6.990 1.00 95.19 74 THR A O 1
ATOM 541 N N . ASP A 1 75 ? 7.447 -9.036 -8.050 1.00 94.00 75 ASP A N 1
ATOM 542 C CA . ASP A 1 75 ? 8.665 -9.807 -8.325 1.00 94.00 75 ASP A CA 1
ATOM 543 C C . ASP A 1 75 ? 9.403 -9.309 -9.584 1.00 94.00 75 ASP A C 1
ATOM 545 O O . ASP A 1 75 ? 10.583 -9.606 -9.800 1.00 94.00 75 ASP A O 1
ATOM 549 N N . LYS A 1 76 ? 8.730 -8.513 -10.425 1.00 94.12 76 LYS A N 1
ATOM 550 C CA . LYS A 1 76 ? 9.248 -7.994 -11.697 1.00 94.12 76 LYS A CA 1
ATOM 551 C C . LYS A 1 76 ? 9.713 -6.542 -11.574 1.00 94.12 76 LYS A C 1
ATOM 553 O O . LYS A 1 76 ? 9.196 -5.624 -12.216 1.00 94.12 76 LYS A O 1
ATOM 558 N N . VAL A 1 77 ? 10.729 -6.321 -10.742 1.00 92.88 77 VAL A N 1
ATOM 559 C CA . VAL A 1 77 ? 11.291 -4.981 -10.518 1.00 92.88 77 VAL A CA 1
ATOM 560 C C . VAL A 1 77 ? 12.158 -4.526 -11.698 1.00 92.88 77 VAL A C 1
ATOM 562 O O . VAL A 1 77 ? 13.068 -5.228 -12.147 1.00 92.88 77 VAL A O 1
ATOM 565 N N . ILE A 1 78 ? 11.897 -3.307 -12.179 1.00 91.50 78 ILE A N 1
ATOM 566 C CA . ILE A 1 78 ? 12.650 -2.652 -13.255 1.00 91.50 78 ILE A CA 1
ATOM 567 C C . ILE A 1 78 ? 14.137 -2.550 -12.893 1.00 91.50 78 ILE A C 1
ATOM 569 O O . ILE A 1 78 ? 14.513 -1.960 -11.883 1.00 91.50 78 ILE A O 1
ATOM 573 N N . GLY A 1 79 ? 14.990 -3.082 -13.768 1.00 90.06 79 GLY A N 1
ATOM 574 C CA . GLY A 1 79 ? 16.444 -3.112 -13.621 1.00 90.06 79 GLY A CA 1
ATOM 575 C C . GLY A 1 79 ? 16.982 -4.250 -12.755 1.00 90.06 79 GLY A C 1
ATOM 576 O O . GLY A 1 79 ? 18.198 -4.429 -12.708 1.00 90.06 79 GLY A O 1
ATOM 577 N N . GLU A 1 80 ? 16.107 -5.029 -12.119 1.00 91.69 80 GLU A N 1
ATOM 578 C CA . GLU A 1 80 ? 16.475 -6.169 -11.272 1.00 91.69 80 GLU A CA 1
ATOM 579 C C . GLU A 1 80 ? 16.024 -7.500 -11.887 1.00 91.69 80 GLU A C 1
ATOM 581 O O . GLU A 1 80 ? 16.762 -8.486 -11.840 1.00 91.69 80 GLU A O 1
ATOM 586 N N . HIS A 1 81 ? 14.846 -7.525 -12.518 1.00 91.06 81 HIS A N 1
ATOM 587 C CA . HIS A 1 81 ? 14.308 -8.703 -13.192 1.00 91.06 81 HIS A CA 1
ATOM 588 C C . HIS A 1 81 ? 14.773 -8.772 -14.664 1.00 91.06 81 HIS A C 1
ATOM 590 O O . HIS A 1 81 ? 14.750 -7.747 -15.351 1.00 91.06 81 HIS A O 1
ATOM 596 N N . PRO A 1 82 ? 15.161 -9.951 -15.202 1.00 89.62 82 PRO A N 1
ATOM 597 C CA . PRO A 1 82 ? 15.647 -10.086 -16.584 1.00 89.62 82 PRO A CA 1
ATOM 598 C C . PRO A 1 82 ? 14.633 -9.639 -17.647 1.00 89.62 82 PRO A C 1
ATOM 600 O O . PRO A 1 82 ? 15.040 -9.145 -18.696 1.00 89.62 82 PRO A O 1
ATOM 603 N N . ASP A 1 83 ? 13.338 -9.775 -17.356 1.00 90.25 83 ASP A N 1
ATOM 604 C CA . ASP A 1 83 ? 12.247 -9.353 -18.248 1.00 90.25 83 ASP A CA 1
ATOM 605 C C . ASP A 1 83 ? 11.888 -7.861 -18.113 1.00 90.25 83 ASP A C 1
ATOM 607 O O . ASP A 1 83 ? 11.076 -7.359 -18.882 1.00 90.25 83 ASP A O 1
ATOM 611 N N . CYS A 1 84 ? 12.492 -7.140 -17.160 1.00 90.31 84 CYS A N 1
ATOM 612 C CA . CYS A 1 84 ? 12.229 -5.721 -16.911 1.00 90.31 84 CYS A CA 1
ATOM 613 C C . CYS A 1 84 ? 13.512 -4.887 -17.034 1.00 90.31 84 CYS A C 1
ATOM 615 O O . CYS A 1 84 ? 14.029 -4.385 -16.032 1.00 90.31 84 CYS A O 1
ATOM 617 N N . PRO A 1 85 ? 14.068 -4.730 -18.245 1.00 88.38 85 PRO A N 1
ATOM 618 C CA . PRO A 1 85 ? 15.259 -3.917 -18.458 1.00 88.38 85 PRO A CA 1
ATOM 619 C C . PRO A 1 85 ? 15.005 -2.421 -18.198 1.00 88.38 85 PRO A C 1
ATOM 621 O O . PRO A 1 85 ? 13.897 -1.904 -18.322 1.00 88.38 85 PRO A O 1
ATOM 624 N N . LEU A 1 86 ? 16.076 -1.679 -17.899 1.00 84.94 86 LEU A N 1
ATOM 625 C CA . LEU A 1 86 ? 16.045 -0.214 -17.733 1.00 84.94 86 LEU A CA 1
ATOM 626 C C . LEU A 1 86 ? 15.869 0.556 -19.057 1.00 84.94 86 LEU A C 1
ATOM 628 O O . LEU A 1 86 ? 15.873 1.786 -19.059 1.00 84.94 86 LEU A O 1
ATOM 632 N N . ASP A 1 87 ? 15.767 -0.139 -20.189 1.00 80.94 87 ASP A N 1
ATOM 633 C CA . ASP A 1 87 ? 15.793 0.454 -21.531 1.00 80.94 87 ASP A CA 1
ATOM 634 C C . ASP A 1 87 ? 14.443 1.037 -21.990 1.00 80.94 87 ASP A C 1
ATOM 636 O O . ASP A 1 87 ? 14.345 1.583 -23.090 1.00 80.94 87 ASP A O 1
ATOM 640 N N . GLY A 1 88 ? 13.417 0.962 -21.137 1.00 65.69 88 GLY A N 1
ATOM 641 C CA . GLY A 1 88 ? 12.085 1.495 -21.409 1.00 65.69 88 GLY A CA 1
ATOM 642 C C . GLY A 1 88 ? 11.196 0.573 -22.246 1.00 65.69 88 GLY A C 1
ATOM 643 O O . GLY A 1 88 ? 10.065 0.956 -22.543 1.00 65.69 88 GLY A O 1
ATOM 644 N N . THR A 1 89 ? 11.655 -0.634 -22.595 1.00 67.19 89 THR A N 1
ATOM 645 C CA . THR A 1 89 ? 10.788 -1.701 -23.114 1.00 67.19 89 THR A CA 1
ATOM 646 C C . THR A 1 89 ? 10.045 -2.349 -21.945 1.00 67.19 89 THR A C 1
ATOM 648 O O . THR A 1 89 ? 10.442 -3.372 -21.404 1.00 67.19 89 THR A O 1
ATOM 651 N N . MET A 1 90 ? 8.999 -1.674 -21.469 1.00 66.00 90 MET A N 1
ATOM 652 C CA . MET A 1 90 ? 8.252 -2.121 -20.292 1.00 66.00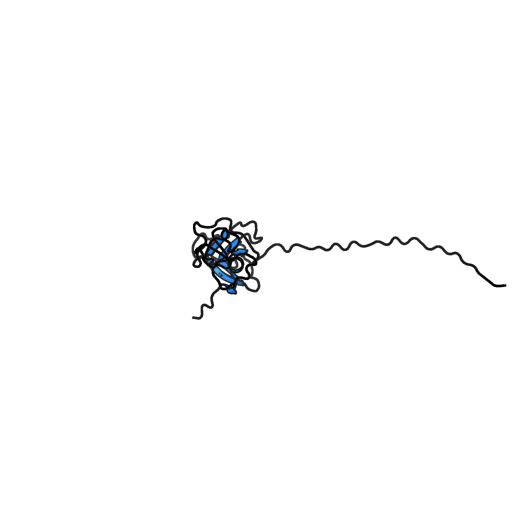 90 MET A CA 1
ATOM 653 C C . MET A 1 90 ? 7.205 -3.148 -20.718 1.00 66.00 90 MET A C 1
ATOM 655 O O . MET A 1 90 ? 6.317 -2.836 -21.511 1.00 66.00 90 MET A O 1
ATOM 659 N N . ASP A 1 91 ? 7.325 -4.362 -20.188 1.00 82.06 91 ASP A N 1
ATOM 660 C CA . ASP A 1 91 ? 6.180 -5.255 -20.034 1.00 82.06 91 ASP A CA 1
ATOM 661 C C . ASP A 1 91 ? 5.185 -4.593 -19.058 1.00 82.06 91 ASP A C 1
ATOM 663 O O . ASP A 1 91 ? 5.601 -3.903 -18.119 1.00 82.06 91 ASP A O 1
ATOM 667 N N . ASP A 1 92 ? 3.881 -4.770 -19.285 1.00 83.50 92 ASP A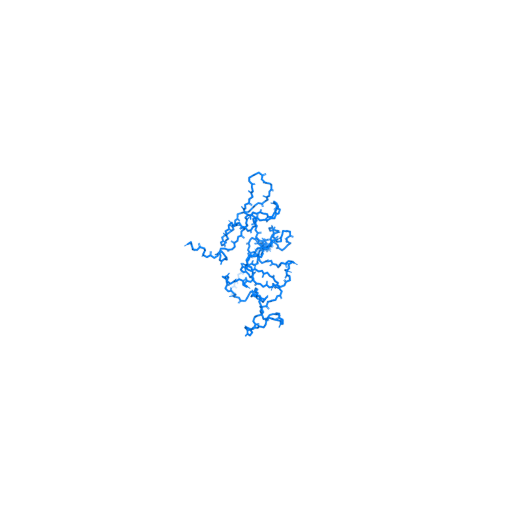 N 1
ATOM 668 C CA . ASP A 1 92 ? 2.822 -4.179 -18.451 1.00 83.50 92 ASP A CA 1
ATOM 669 C C . ASP A 1 92 ? 2.860 -4.700 -16.996 1.00 83.50 92 ASP A C 1
ATOM 671 O O . ASP A 1 92 ? 2.251 -4.102 -16.099 1.00 83.50 92 ASP A O 1
ATOM 675 N N . ASP A 1 93 ? 3.604 -5.788 -16.761 1.00 92.00 93 ASP A N 1
ATOM 676 C CA . ASP A 1 93 ? 3.836 -6.373 -15.448 1.00 92.00 93 ASP A CA 1
ATOM 677 C C . ASP A 1 93 ? 5.029 -5.753 -14.690 1.00 92.00 93 ASP A C 1
ATOM 679 O O . ASP A 1 93 ? 5.225 -6.062 -13.517 1.00 92.00 93 ASP A O 1
ATOM 683 N N . CYS A 1 94 ? 5.863 -4.910 -15.304 1.00 93.31 94 CYS A N 1
ATOM 684 C CA . CYS A 1 94 ? 7.061 -4.382 -14.642 1.00 93.31 94 CYS A CA 1
ATOM 685 C C . CYS A 1 94 ? 6.743 -3.248 -13.653 1.00 93.31 94 CYS A C 1
ATOM 687 O O . CYS A 1 94 ? 5.980 -2.325 -13.951 1.00 93.31 94 CYS A O 1
ATOM 689 N N . VAL A 1 95 ? 7.401 -3.258 -12.487 1.00 94.38 95 VAL A N 1
ATOM 690 C CA . VAL A 1 95 ? 7.166 -2.274 -11.415 1.00 94.38 95 VAL A CA 1
ATOM 691 C C . VAL A 1 95 ? 8.427 -1.537 -10.978 1.00 94.38 95 VAL A C 1
ATOM 693 O O . VAL A 1 95 ? 9.550 -2.034 -11.073 1.00 94.38 95 VAL A O 1
ATOM 696 N N . ALA A 1 96 ? 8.246 -0.331 -10.444 1.00 92.31 96 ALA A N 1
ATOM 697 C CA . ALA A 1 96 ? 9.328 0.435 -9.848 1.00 92.31 96 ALA A CA 1
ATOM 698 C C . ALA A 1 96 ? 9.494 0.045 -8.370 1.00 92.31 96 ALA A C 1
ATOM 700 O O . ALA A 1 96 ? 8.615 0.299 -7.540 1.00 92.31 96 ALA A O 1
ATOM 701 N N . GLY A 1 97 ? 10.627 -0.583 -8.051 1.00 86.88 97 GLY A N 1
ATOM 702 C CA . GLY A 1 97 ? 10.901 -1.171 -6.740 1.00 86.88 97 GLY A CA 1
ATOM 703 C C . GLY A 1 97 ? 11.326 -0.177 -5.648 1.00 86.88 97 GLY A C 1
ATOM 704 O O . GLY A 1 97 ? 11.419 1.038 -5.880 1.00 86.88 97 GLY A O 1
ATOM 705 N N . PRO A 1 98 ? 11.607 -0.678 -4.432 1.00 75.44 98 PRO A N 1
ATOM 706 C CA . PRO A 1 98 ? 12.121 0.120 -3.321 1.00 75.44 98 PRO A CA 1
ATOM 707 C C . PRO A 1 98 ? 13.456 0.783 -3.682 1.00 75.44 98 PRO A C 1
ATOM 709 O O . PRO A 1 98 ? 14.398 0.123 -4.095 1.00 75.44 98 PRO A O 1
ATOM 712 N N . GLY A 1 99 ? 13.554 2.106 -3.525 1.00 76.62 99 GLY A N 1
ATOM 713 C CA . GLY A 1 99 ? 14.783 2.854 -3.835 1.00 76.62 99 GLY A CA 1
ATOM 714 C C . GLY A 1 99 ? 14.899 3.355 -5.279 1.00 76.62 99 GLY A C 1
ATOM 715 O O . GLY A 1 99 ? 15.794 4.146 -5.562 1.00 76.62 99 GLY A O 1
ATOM 716 N N . SER A 1 100 ? 13.948 3.011 -6.156 1.00 76.25 100 SER A N 1
ATOM 717 C CA . SER A 1 100 ? 13.866 3.541 -7.530 1.00 76.25 100 SER A CA 1
ATOM 718 C C . SER A 1 100 ? 13.591 5.052 -7.605 1.00 76.25 100 SER A C 1
ATOM 720 O O . SER A 1 100 ? 13.665 5.641 -8.681 1.00 76.25 100 SER A O 1
ATOM 722 N N . GLY A 1 101 ? 13.253 5.693 -6.478 1.00 79.81 101 GLY A N 1
ATOM 723 C CA . GLY A 1 101 ? 12.839 7.096 -6.449 1.00 79.81 101 GLY A CA 1
ATOM 724 C C . GLY A 1 101 ? 11.568 7.354 -7.261 1.00 79.81 101 GLY A C 1
ATOM 725 O O . GLY A 1 101 ? 11.363 8.481 -7.707 1.00 79.81 101 GLY A O 1
ATOM 726 N N . CYS A 1 102 ? 10.749 6.317 -7.486 1.00 88.69 102 CYS A N 1
ATOM 727 C CA . CYS A 1 102 ? 9.538 6.430 -8.283 1.00 88.69 102 CYS A CA 1
ATOM 728 C C . CYS A 1 102 ? 8.582 7.485 -7.731 1.00 88.69 102 CYS A C 1
ATOM 730 O O . CYS A 1 102 ? 8.457 7.688 -6.521 1.00 88.69 102 CYS A O 1
ATOM 732 N N . ASP A 1 103 ? 7.895 8.153 -8.652 1.00 89.12 103 ASP A N 1
ATOM 733 C CA . ASP A 1 103 ? 6.839 9.096 -8.322 1.00 89.12 103 ASP A CA 1
ATOM 734 C C . ASP A 1 103 ? 5.662 8.334 -7.677 1.00 89.12 103 ASP A C 1
ATOM 736 O O . ASP A 1 103 ? 5.112 7.421 -8.303 1.00 89.12 103 ASP A O 1
ATOM 740 N N . PRO A 1 104 ? 5.255 8.680 -6.439 1.00 86.69 104 PRO A N 1
ATOM 741 C CA . PRO A 1 104 ? 4.201 7.968 -5.724 1.00 86.69 104 PRO A CA 1
ATOM 742 C C . PRO A 1 104 ? 2.817 8.090 -6.372 1.00 86.69 104 PRO A C 1
ATOM 744 O O . PRO A 1 104 ? 1.924 7.308 -6.036 1.00 86.69 104 PRO A O 1
ATOM 747 N N . SER A 1 105 ? 2.625 9.039 -7.295 1.00 86.56 105 SER A N 1
ATOM 748 C CA . SER A 1 105 ? 1.401 9.141 -8.091 1.00 86.56 105 SER A CA 1
ATOM 749 C C . SER A 1 105 ? 1.285 8.012 -9.123 1.00 86.56 105 SER A C 1
ATOM 751 O O . SER A 1 105 ? 0.177 7.635 -9.507 1.00 86.56 105 SER A O 1
ATOM 753 N N . GLN A 1 106 ? 2.402 7.391 -9.516 1.00 90.00 106 GLN A N 1
ATOM 754 C CA . GLN A 1 106 ? 2.422 6.320 -10.509 1.00 90.00 106 GLN A CA 1
ATOM 755 C C . GLN A 1 106 ? 1.808 5.033 -9.955 1.00 90.00 106 GLN A C 1
ATOM 757 O O . GLN A 1 106 ? 2.010 4.654 -8.796 1.00 90.00 106 GLN A O 1
ATOM 762 N N . ALA A 1 107 ? 1.050 4.334 -10.799 1.00 91.69 107 ALA A N 1
ATOM 763 C CA . ALA A 1 107 ? 0.432 3.066 -10.426 1.00 91.69 107 ALA A CA 1
ATOM 764 C C . ALA A 1 107 ? 1.456 1.932 -10.274 1.00 91.69 107 ALA A C 1
ATOM 766 O O . ALA A 1 107 ? 1.175 0.990 -9.554 1.00 91.69 107 ALA A O 1
ATOM 767 N N . THR A 1 108 ? 2.636 2.031 -10.890 1.00 93.25 108 THR A N 1
ATOM 768 C CA . THR A 1 108 ? 3.710 1.019 -10.848 1.00 93.25 108 THR A CA 1
ATOM 769 C C . THR A 1 108 ? 4.692 1.211 -9.683 1.00 93.25 108 THR A C 1
ATOM 771 O O . THR A 1 108 ? 5.641 0.445 -9.541 1.00 93.25 108 THR A O 1
ATOM 774 N N . CYS A 1 109 ? 4.515 2.242 -8.847 1.00 94.31 109 CYS A N 1
ATOM 775 C CA . CYS A 1 109 ? 5.454 2.579 -7.773 1.00 94.31 109 CYS A CA 1
ATOM 776 C C . CYS A 1 109 ? 5.197 1.735 -6.513 1.00 94.31 109 CYS A C 1
ATOM 778 O O . CYS A 1 109 ? 4.349 2.084 -5.686 1.00 94.31 109 CYS A O 1
ATOM 780 N N . VAL A 1 110 ? 5.946 0.640 -6.333 1.00 96.00 110 VAL A N 1
ATOM 781 C CA . VAL A 1 110 ? 5.733 -0.333 -5.241 1.00 96.00 110 VAL A CA 1
ATOM 782 C C . VAL A 1 110 ? 5.719 0.327 -3.857 1.00 96.00 110 VAL A C 1
ATOM 784 O O . VAL A 1 110 ? 4.736 0.137 -3.145 1.00 96.00 110 VAL A O 1
ATOM 787 N N . PRO A 1 111 ? 6.678 1.190 -3.461 1.00 93.69 111 PRO A N 1
ATOM 788 C CA . PRO A 1 111 ? 6.673 1.794 -2.120 1.00 93.69 111 PRO A CA 1
ATOM 789 C C . PRO A 1 111 ? 5.477 2.720 -1.849 1.00 93.69 111 PRO A C 1
ATOM 791 O O . PRO A 1 111 ? 5.157 3.041 -0.699 1.00 93.69 111 PRO A O 1
ATOM 794 N N . ALA A 1 112 ? 4.820 3.211 -2.901 1.00 94.56 112 ALA A N 1
ATOM 795 C CA . ALA A 1 112 ? 3.621 4.028 -2.773 1.00 94.56 112 ALA A CA 1
ATOM 796 C C . ALA A 1 112 ? 2.354 3.179 -2.644 1.00 94.56 112 ALA A C 1
ATOM 798 O O . ALA A 1 112 ? 1.407 3.625 -2.001 1.00 94.56 112 ALA A O 1
ATOM 799 N N . ARG A 1 113 ? 2.348 1.977 -3.228 1.00 96.56 113 ARG A N 1
ATOM 800 C CA . ARG A 1 113 ? 1.156 1.145 -3.426 1.00 96.56 113 ARG A CA 1
ATOM 801 C C . ARG A 1 113 ? 1.122 -0.093 -2.527 1.00 96.56 113 ARG A C 1
ATOM 803 O O . ARG A 1 113 ? 0.030 -0.573 -2.246 1.00 96.56 113 ARG A O 1
ATOM 810 N N . VAL A 1 114 ? 2.270 -0.580 -2.057 1.00 97.31 114 VAL A N 1
ATOM 811 C CA . VAL A 1 114 ? 2.397 -1.774 -1.211 1.00 97.31 114 VAL A CA 1
ATOM 812 C C . VAL A 1 114 ? 2.957 -1.398 0.151 1.00 97.31 114 VAL A C 1
ATOM 814 O O . VAL A 1 114 ? 4.072 -0.886 0.255 1.00 97.31 114 VAL A O 1
ATOM 817 N N . TYR A 1 115 ? 2.158 -1.598 1.196 1.00 97.19 115 TYR A N 1
ATOM 818 C CA . TYR A 1 115 ? 2.540 -1.251 2.562 1.00 97.19 115 TYR A CA 1
ATOM 819 C C . TYR A 1 115 ? 1.612 -1.887 3.600 1.00 97.19 115 TYR A C 1
ATOM 821 O O . TYR A 1 115 ? 0.462 -2.250 3.334 1.00 97.19 115 TYR A O 1
ATOM 829 N N . CYS A 1 116 ? 2.106 -1.970 4.829 1.00 97.50 116 CYS A N 1
ATOM 830 C CA . CYS A 1 116 ? 1.331 -2.347 5.992 1.00 97.50 116 CYS A CA 1
ATOM 831 C C . CYS A 1 116 ? 0.247 -1.309 6.271 1.00 97.50 116 CYS A C 1
ATOM 833 O O . CYS A 1 116 ? 0.507 -0.111 6.354 1.00 97.50 116 CYS A O 1
ATOM 835 N N . THR A 1 117 ? -0.984 -1.758 6.469 1.00 96.88 117 THR A N 1
ATOM 836 C CA . THR A 1 117 ? -2.113 -0.893 6.827 1.00 96.88 117 THR A CA 1
ATOM 837 C C . THR A 1 117 ? -2.833 -1.441 8.047 1.00 96.88 117 THR A C 1
ATOM 839 O O . THR A 1 117 ? -2.511 -2.511 8.556 1.00 96.88 117 THR A O 1
ATOM 842 N N . CYS A 1 118 ? -3.823 -0.720 8.544 1.00 95.00 118 CYS A N 1
ATOM 843 C CA . CYS A 1 118 ? -4.754 -1.238 9.524 1.00 95.00 118 CYS A CA 1
ATOM 844 C C . CYS A 1 118 ? -6.165 -0.780 9.193 1.00 95.00 118 CYS A C 1
ATOM 846 O O . CYS A 1 118 ? -6.395 0.193 8.474 1.00 95.00 118 CYS A O 1
ATOM 848 N N . ARG A 1 119 ? -7.117 -1.546 9.714 1.00 94.69 119 ARG A N 1
ATOM 849 C CA . ARG A 1 119 ? -8.529 -1.217 9.645 1.00 94.69 119 ARG A CA 1
ATOM 850 C C . ARG A 1 119 ? -8.791 -0.002 10.528 1.00 94.69 119 ARG A C 1
ATOM 852 O O . ARG A 1 119 ? -8.434 -0.023 11.701 1.00 94.69 119 ARG A O 1
ATOM 859 N N . CYS A 1 120 ? -9.448 1.010 9.991 1.00 94.75 120 CYS A N 1
ATOM 860 C CA . CYS A 1 120 ? -9.752 2.248 10.711 1.00 94.75 120 CYS A CA 1
ATOM 861 C C . CYS A 1 120 ? -11.248 2.431 10.983 1.00 94.75 120 CYS A C 1
ATOM 863 O O . CYS A 1 120 ? -11.616 3.246 11.821 1.00 94.75 120 CYS A O 1
ATOM 865 N N . ASP A 1 121 ? -12.102 1.623 10.345 1.00 91.50 121 ASP A N 1
ATOM 866 C CA . ASP A 1 121 ? -13.536 1.603 10.618 1.00 91.50 121 ASP A CA 1
ATOM 867 C C . ASP A 1 121 ? -14.085 0.176 10.767 1.00 91.50 121 ASP A C 1
ATOM 869 O O . ASP A 1 121 ? -13.637 -0.788 10.124 1.00 91.50 121 ASP A O 1
ATOM 873 N N . ALA A 1 122 ? -15.076 0.046 11.643 1.00 85.62 122 ALA A N 1
ATOM 874 C CA . ALA A 1 122 ? -15.824 -1.176 11.871 1.00 85.62 122 ALA A CA 1
ATOM 875 C C . ALA A 1 122 ? -17.264 -0.832 12.288 1.00 85.62 122 ALA A C 1
ATOM 877 O O . ALA A 1 122 ? -17.472 0.127 13.031 1.00 85.62 122 ALA A O 1
ATOM 878 N N . PRO A 1 123 ? -18.267 -1.639 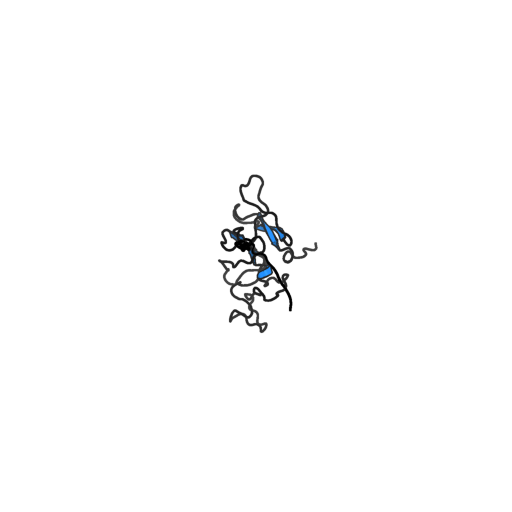11.888 1.00 79.81 123 PRO A N 1
ATOM 879 C CA . PRO A 1 123 ? -19.647 -1.418 12.306 1.00 79.81 123 PRO A CA 1
ATOM 880 C C . PRO A 1 123 ? -19.789 -1.339 13.830 1.00 79.81 123 PRO A C 1
ATOM 882 O O . PRO A 1 123 ? -19.146 -2.098 14.562 1.00 79.81 123 PRO A O 1
ATOM 885 N N . ALA A 1 124 ? -20.677 -0.464 14.309 1.00 80.00 124 ALA A N 1
ATOM 886 C CA . ALA A 1 124 ? -20.955 -0.318 15.735 1.00 80.00 124 ALA A CA 1
ATOM 887 C C . ALA A 1 124 ? -21.331 -1.669 16.376 1.00 80.00 124 ALA A C 1
ATOM 889 O O . ALA A 1 124 ? -22.154 -2.416 15.848 1.00 80.00 124 ALA A O 1
ATOM 890 N N . GLY A 1 125 ? -20.717 -1.982 17.520 1.00 77.38 125 GLY A N 1
ATOM 891 C CA . GLY A 1 125 ? -20.902 -3.262 18.216 1.00 77.38 125 GLY A CA 1
ATOM 892 C C . GLY A 1 125 ? -20.043 -4.420 17.689 1.00 77.38 125 GLY A C 1
ATOM 893 O O . GLY A 1 125 ? -20.136 -5.524 18.220 1.00 77.38 125 GLY A O 1
ATOM 894 N N . SER A 1 126 ? -19.194 -4.191 16.681 1.00 81.06 126 SER A N 1
ATOM 895 C CA . SER A 1 126 ? -18.179 -5.157 16.249 1.00 81.06 126 SER A CA 1
ATOM 896 C C . SER A 1 126 ? -17.042 -5.270 17.269 1.00 81.06 126 SER A C 1
ATOM 898 O O . SER A 1 126 ? -16.604 -4.275 17.840 1.00 81.06 126 SER A O 1
ATOM 900 N N . SER A 1 127 ? -16.509 -6.479 17.456 1.00 81.44 127 SER A N 1
ATOM 901 C CA . SER A 1 127 ? -15.291 -6.732 18.242 1.00 81.44 127 SER A CA 1
ATOM 902 C C . SER A 1 127 ? -14.007 -6.624 17.409 1.00 81.44 127 SER A C 1
ATOM 904 O O . SER A 1 127 ? -12.949 -7.081 17.838 1.00 81.44 127 SER A O 1
ATOM 906 N N . THR A 1 128 ? -14.099 -6.108 16.182 1.00 83.62 128 THR A N 1
ATOM 907 C CA . THR A 1 128 ? -12.952 -6.011 15.275 1.00 83.62 128 THR A CA 1
ATOM 908 C C . THR A 1 128 ? -12.053 -4.859 15.707 1.00 83.62 128 THR A C 1
ATOM 910 O O . THR A 1 128 ? -12.526 -3.738 15.872 1.00 83.62 128 THR A O 1
ATOM 913 N N . SER A 1 129 ? -10.757 -5.121 15.875 1.00 86.25 129 SER A N 1
ATOM 914 C CA . SER A 1 129 ? -9.786 -4.088 16.236 1.00 86.25 129 SER A CA 1
ATOM 915 C C . SER A 1 129 ? -9.635 -3.058 15.118 1.00 86.25 129 SER A C 1
ATOM 917 O O . SER A 1 129 ? -9.404 -3.434 13.964 1.00 86.25 129 SER A O 1
ATOM 919 N N . THR A 1 130 ? -9.708 -1.780 15.481 1.00 91.56 130 THR A N 1
ATOM 920 C CA . THR A 1 130 ? -9.419 -0.647 14.600 1.00 91.56 130 THR A CA 1
ATOM 921 C C . THR A 1 130 ? -8.220 0.159 15.103 1.00 91.56 130 THR A C 1
ATOM 923 O O . THR A 1 130 ? -7.732 -0.049 16.217 1.00 91.56 130 THR A O 1
ATOM 926 N N . CYS A 1 131 ? -7.725 1.061 14.264 1.00 92.75 131 CYS A N 1
ATOM 927 C CA . CYS A 1 131 ? -6.630 1.979 14.543 1.00 92.75 131 CYS A CA 1
ATOM 928 C C . CYS A 1 131 ? -6.973 3.396 14.061 1.00 92.75 131 CYS A C 1
ATOM 930 O O . CYS A 1 131 ? -7.837 3.581 13.203 1.00 92.75 131 CYS A O 1
ATOM 932 N N . GLU A 1 132 ? -6.241 4.384 14.567 1.00 94.44 132 GLU A N 1
ATOM 933 C CA . GLU A 1 132 ? -6.218 5.724 13.983 1.00 94.44 132 GLU A CA 1
ATOM 934 C C . GLU A 1 132 ? -5.164 5.775 12.870 1.00 94.44 132 GLU A C 1
ATOM 936 O O . GLU A 1 132 ? -4.053 5.263 13.036 1.00 94.44 132 GLU A O 1
ATOM 941 N N . CYS A 1 133 ? -5.514 6.358 11.723 1.00 96.19 133 CYS A N 1
ATOM 942 C CA . CYS A 1 133 ? -4.572 6.491 10.618 1.00 96.19 133 CYS A CA 1
ATOM 943 C C . CYS A 1 133 ? -3.549 7.593 10.922 1.00 96.19 133 CYS A C 1
ATOM 945 O O . CYS A 1 133 ? -3.962 8.707 11.246 1.00 96.19 133 CYS A O 1
ATOM 947 N N . PRO A 1 134 ? -2.238 7.322 10.792 1.00 95.81 134 PRO A N 1
ATOM 948 C CA . PRO A 1 134 ? -1.220 8.333 11.042 1.00 95.81 134 PRO A CA 1
ATOM 949 C C . PRO A 1 134 ? -1.181 9.392 9.932 1.00 95.81 134 PRO A C 1
ATOM 951 O O . PRO A 1 134 ? -1.848 9.281 8.895 1.00 95.81 134 PRO A O 1
ATOM 954 N N . ASP A 1 135 ? -0.351 10.414 10.134 1.00 94.25 135 ASP A N 1
ATOM 955 C CA . ASP A 1 135 ? -0.111 11.459 9.141 1.00 94.25 135 ASP A CA 1
ATOM 956 C C . ASP A 1 135 ? 0.282 10.880 7.775 1.00 94.25 135 ASP A C 1
ATOM 958 O O . ASP A 1 135 ? 0.999 9.886 7.663 1.00 94.25 135 ASP A O 1
ATOM 962 N N . GLY A 1 136 ? -0.218 11.505 6.707 1.00 93.44 136 GLY A N 1
ATOM 963 C CA . GLY A 1 136 ? -0.049 11.006 5.339 1.00 93.44 136 GLY A CA 1
ATOM 964 C C . GLY A 1 136 ? -1.009 9.877 4.941 1.00 93.44 136 GLY A C 1
ATOM 965 O O . GLY A 1 136 ? -1.037 9.518 3.764 1.00 93.44 136 GLY A O 1
ATOM 966 N N . TYR A 1 137 ? -1.848 9.380 5.857 1.00 96.50 137 TYR A N 1
ATOM 967 C CA . TYR A 1 137 ? -2.884 8.383 5.572 1.00 96.50 137 TYR A CA 1
ATOM 968 C C . TYR A 1 137 ? -4.294 8.941 5.807 1.00 96.50 137 TYR A C 1
ATOM 970 O O . TYR A 1 137 ? -4.488 9.895 6.566 1.00 96.50 137 TYR A O 1
ATOM 978 N N . SER A 1 138 ? -5.275 8.371 5.110 1.00 96.38 138 SER A N 1
ATOM 979 C CA . SER A 1 138 ? -6.709 8.649 5.249 1.00 96.38 138 SER A CA 1
ATOM 980 C C . SER A 1 138 ? -7.474 7.344 5.447 1.00 96.38 138 SER A C 1
ATOM 982 O O . SER A 1 138 ? -7.054 6.302 4.943 1.00 96.38 138 SER A O 1
ATOM 984 N N . CYS A 1 139 ? -8.571 7.388 6.200 1.00 96.62 139 CYS A N 1
ATOM 985 C CA . CYS A 1 139 ? -9.418 6.224 6.431 1.00 96.62 139 CYS A CA 1
ATOM 986 C C . CYS A 1 139 ? -10.409 6.066 5.274 1.00 96.62 139 CYS A C 1
ATOM 988 O O . CYS A 1 139 ? -11.456 6.707 5.269 1.00 96.62 139 CYS A O 1
ATOM 990 N N . GLU A 1 140 ? -10.078 5.213 4.305 1.00 96.19 140 GLU A N 1
ATOM 991 C CA . GLU A 1 14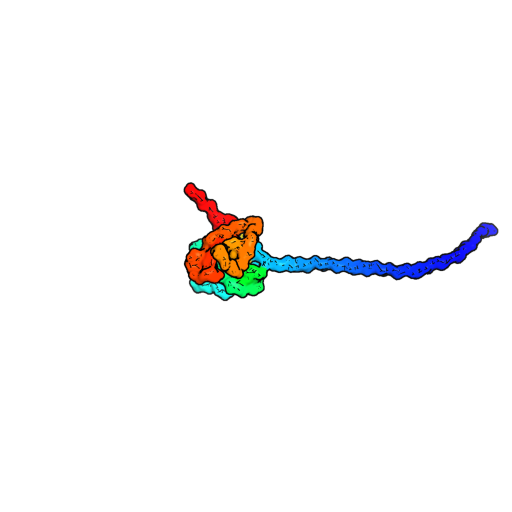0 ? -10.831 5.098 3.053 1.00 96.19 140 GLU A CA 1
ATOM 992 C C . GLU A 1 140 ? -11.550 3.755 2.931 1.00 96.19 140 GLU A C 1
ATOM 994 O O . GLU A 1 140 ? -11.015 2.732 3.376 1.00 96.19 140 GLU A O 1
ATOM 999 N N . PRO A 1 141 ? -12.734 3.709 2.295 1.00 93.56 141 PRO A N 1
ATOM 1000 C CA . PRO A 1 141 ? -13.420 2.458 2.005 1.00 93.56 141 PRO A CA 1
ATOM 1001 C C . PRO A 1 141 ? -12.646 1.666 0.939 1.00 93.56 141 PRO A C 1
ATOM 1003 O O . PRO A 1 141 ? -12.693 1.984 -0.247 1.00 93.56 141 PRO A O 1
ATOM 1006 N N . VAL A 1 142 ? -11.955 0.599 1.352 1.00 92.56 142 VAL A N 1
ATOM 1007 C CA . VAL A 1 142 ? -11.124 -0.215 0.443 1.00 92.56 142 VAL A CA 1
ATOM 1008 C C . VAL A 1 142 ? -11.888 -1.423 -0.095 1.00 92.56 142 VAL A C 1
ATOM 1010 O O . VAL A 1 142 ? -11.871 -1.684 -1.296 1.00 92.56 142 VAL A O 1
ATOM 1013 N N . LEU A 1 143 ? -12.594 -2.157 0.771 1.00 86.00 143 LEU A N 1
ATOM 1014 C CA . LEU A 1 143 ? -13.347 -3.352 0.381 1.00 86.00 143 LEU A CA 1
ATOM 1015 C C . LEU A 1 143 ? -14.827 -3.202 0.721 1.00 86.00 143 LEU A C 1
ATOM 1017 O O . LEU A 1 143 ? -15.233 -3.289 1.882 1.00 86.00 143 LEU A O 1
ATOM 1021 N N . GLN A 1 144 ? -15.645 -3.039 -0.318 1.00 78.69 144 GLN A N 1
ATOM 1022 C CA . GLN A 1 144 ? -17.109 -3.007 -0.205 1.00 78.69 144 GLN A CA 1
ATOM 1023 C C . GLN A 1 144 ? -17.729 -4.412 -0.317 1.00 78.69 144 GLN A C 1
ATOM 1025 O O . GLN A 1 144 ? -18.804 -4.684 0.223 1.00 78.69 144 GLN A O 1
ATOM 1030 N N . LEU A 1 145 ? -17.026 -5.331 -0.984 1.00 69.62 145 LEU A N 1
ATOM 1031 C CA . LEU A 1 145 ? -17.409 -6.730 -1.186 1.00 69.62 145 LEU A CA 1
ATOM 1032 C C . LEU A 1 145 ? -16.471 -7.648 -0.376 1.00 69.62 145 LEU A C 1
ATOM 1034 O O . LEU A 1 145 ? -15.357 -7.260 -0.047 1.00 69.62 145 LEU A O 1
ATOM 1038 N N . GLY A 1 146 ? -16.922 -8.854 -0.005 1.00 71.56 146 GLY A N 1
ATOM 1039 C CA . GLY A 1 146 ? -16.132 -9.811 0.804 1.00 71.56 146 GLY A CA 1
ATOM 1040 C C . GLY A 1 146 ? -16.846 -10.343 2.054 1.00 71.56 146 GLY A C 1
ATOM 1041 O O . GLY A 1 146 ? -18.062 -10.236 2.160 1.00 71.56 146 GLY A O 1
ATOM 1042 N N . GLY A 1 147 ? -16.133 -10.932 3.012 1.00 73.00 147 GLY A N 1
ATOM 1043 C CA . GLY A 1 147 ? -16.698 -11.293 4.323 1.00 73.00 147 GLY A CA 1
ATOM 1044 C C . GLY A 1 147 ? -16.685 -10.112 5.301 1.00 73.00 147 GLY A C 1
ATOM 1045 O O . GLY A 1 147 ? -15.898 -9.182 5.136 1.00 73.00 147 GLY A O 1
ATOM 1046 N N . ALA A 1 148 ? -17.501 -10.155 6.359 1.00 74.38 148 ALA A N 1
ATOM 1047 C CA . ALA A 1 148 ? -17.506 -9.113 7.399 1.00 74.38 148 ALA A CA 1
ATOM 1048 C C . ALA A 1 148 ? -16.122 -8.897 8.052 1.00 74.38 148 ALA A C 1
ATOM 1050 O O . ALA A 1 148 ? -15.817 -7.793 8.486 1.00 74.38 148 ALA A O 1
ATOM 1051 N N . GLY A 1 149 ? -15.263 -9.925 8.060 1.00 77.94 149 GLY A N 1
ATOM 1052 C CA . GLY A 1 149 ? -13.894 -9.838 8.582 1.00 77.94 149 GLY A CA 1
ATOM 1053 C C . GLY A 1 149 ? -12.926 -8.992 7.743 1.00 77.94 149 GLY A C 1
ATOM 1054 O O . GLY A 1 149 ? -11.910 -8.547 8.271 1.00 77.94 149 GLY A O 1
ATOM 1055 N N . ILE A 1 150 ? -13.237 -8.720 6.469 1.00 80.38 150 ILE A N 1
ATOM 1056 C CA . ILE A 1 150 ? -12.350 -7.979 5.546 1.00 80.38 150 ILE A CA 1
ATOM 1057 C C . ILE A 1 150 ? -13.003 -6.744 4.917 1.00 80.38 150 ILE A C 1
ATOM 1059 O O . ILE A 1 150 ? -12.304 -5.824 4.519 1.00 80.38 150 ILE A O 1
ATOM 1063 N N . ARG A 1 151 ? -14.340 -6.672 4.864 1.00 87.50 151 ARG A N 1
ATOM 1064 C CA . ARG A 1 151 ? -15.037 -5.460 4.404 1.00 87.50 151 ARG A CA 1
ATOM 1065 C C . ARG A 1 151 ? -14.799 -4.306 5.364 1.00 87.50 151 ARG A C 1
ATOM 1067 O O . ARG A 1 151 ? -14.849 -4.525 6.574 1.00 87.50 151 ARG A O 1
ATOM 1074 N N . GLY A 1 152 ? -14.635 -3.098 4.841 1.00 90.00 152 GLY A N 1
ATOM 1075 C CA . GLY A 1 152 ? -14.538 -1.875 5.636 1.00 90.00 152 GLY A CA 1
ATOM 1076 C C . GLY A 1 152 ? -13.471 -0.911 5.137 1.00 90.00 152 GLY A C 1
ATOM 1077 O O . GLY A 1 152 ? -12.970 -1.038 4.014 1.00 90.00 152 GLY A O 1
ATOM 1078 N N . SER A 1 153 ? -13.148 0.046 6.004 1.00 94.69 153 SER A N 1
ATOM 1079 C CA . SER A 1 153 ? -12.183 1.100 5.714 1.00 94.69 153 SER A CA 1
ATOM 1080 C C . SER A 1 153 ? -10.815 0.808 6.314 1.00 94.69 153 SER A C 1
ATOM 1082 O O . SER A 1 153 ? -10.698 0.262 7.419 1.00 94.69 153 SER A O 1
ATOM 1084 N N . TYR A 1 154 ? -9.780 1.192 5.576 1.00 96.44 154 TYR A N 1
ATOM 1085 C CA . TYR A 1 154 ? -8.381 0.984 5.928 1.00 96.44 154 TYR A CA 1
ATOM 1086 C C . TYR A 1 154 ? -7.589 2.270 5.714 1.00 96.44 154 TYR A C 1
ATOM 1088 O O . TYR A 1 154 ? -8.007 3.157 4.971 1.00 96.44 154 TYR A O 1
ATOM 1096 N N . CYS A 1 155 ? -6.434 2.370 6.363 1.00 97.31 155 CYS A N 1
ATOM 1097 C CA . CYS A 1 155 ? -5.549 3.510 6.182 1.00 97.31 155 CYS A CA 1
ATOM 1098 C C . CYS A 1 155 ? -4.877 3.458 4.805 1.00 97.31 155 CYS A C 1
ATOM 1100 O O . CYS A 1 155 ? -4.033 2.597 4.536 1.00 97.31 155 CYS A O 1
ATOM 1102 N N . VAL A 1 156 ? -5.240 4.394 3.932 1.00 97.25 156 VAL A N 1
ATOM 1103 C CA . VAL A 1 156 ? -4.708 4.526 2.573 1.00 97.25 156 VAL A CA 1
ATOM 1104 C C . VAL A 1 156 ? -3.821 5.762 2.470 1.00 97.25 156 VAL A C 1
ATOM 1106 O O . VAL A 1 156 ? -4.133 6.806 3.040 1.00 97.25 156 VAL A O 1
ATOM 1109 N N . LYS A 1 157 ? -2.691 5.647 1.766 1.00 95.81 157 LYS A N 1
ATOM 1110 C CA . LYS A 1 157 ? -1.714 6.724 1.603 1.00 95.81 157 LYS A CA 1
ATOM 1111 C C . LYS A 1 157 ? -2.333 7.848 0.769 1.00 95.81 157 LYS A C 1
ATOM 1113 O O . LYS A 1 157 ? -2.715 7.629 -0.380 1.00 95.81 157 LYS A O 1
ATOM 1118 N N . LYS A 1 158 ? -2.406 9.058 1.325 1.00 95.00 158 LYS A N 1
ATOM 1119 C CA . LYS A 1 158 ? -3.087 10.216 0.715 1.00 95.00 158 LYS A CA 1
ATOM 1120 C C . LYS A 1 158 ? -2.561 10.559 -0.678 1.00 95.00 158 LYS A C 1
ATOM 1122 O O . LYS A 1 158 ? -3.351 10.896 -1.538 1.00 95.00 158 LYS A O 1
ATOM 1127 N N . SER A 1 159 ? -1.264 10.378 -0.934 1.00 92.25 159 SER A N 1
ATOM 1128 C CA . SER A 1 159 ? -0.651 10.626 -2.252 1.00 92.25 159 SER A CA 1
ATOM 1129 C C . SER A 1 159 ? -1.139 9.697 -3.372 1.00 92.25 159 SER A C 1
ATOM 1131 O O . SER A 1 159 ? -0.764 9.886 -4.523 1.00 92.25 159 SER A O 1
ATOM 1133 N N . THR A 1 160 ? -1.893 8.646 -3.035 1.00 92.69 160 THR A N 1
ATOM 1134 C CA . THR A 1 160 ? -2.410 7.645 -3.985 1.00 92.69 160 THR A CA 1
ATOM 1135 C C . THR A 1 160 ? -3.918 7.724 -4.186 1.00 92.69 160 THR A C 1
ATOM 1137 O O . THR A 1 160 ? -4.463 7.068 -5.080 1.00 92.69 160 THR A O 1
ATOM 1140 N N . LEU A 1 161 ? -4.589 8.509 -3.345 1.00 89.88 161 LEU A N 1
ATOM 1141 C CA . LEU A 1 161 ? -5.950 8.957 -3.562 1.00 89.88 161 LEU A CA 1
ATOM 1142 C C . LEU A 1 161 ? -5.792 10.065 -4.591 1.00 89.88 161 LEU A C 1
ATOM 1144 O O . LEU A 1 161 ? -5.177 11.079 -4.283 1.00 89.88 161 LEU A O 1
ATOM 1148 N N . GLY A 1 162 ? -6.195 9.826 -5.839 1.00 73.62 162 GLY A N 1
ATOM 1149 C CA . GLY A 1 162 ? -6.151 10.896 -6.831 1.00 73.62 162 GLY A CA 1
ATOM 1150 C C . GLY A 1 162 ? -6.874 12.128 -6.287 1.00 73.62 162 GLY A C 1
ATOM 1151 O O . GLY A 1 162 ? -7.745 12.001 -5.423 1.00 73.62 162 GLY A O 1
ATOM 1152 N N . ASP A 1 163 ? -6.535 13.306 -6.797 1.00 56.09 163 ASP A N 1
ATOM 1153 C CA . ASP A 1 163 ? -7.431 14.445 -6.674 1.00 56.09 163 ASP A CA 1
ATOM 1154 C C . ASP A 1 163 ? -8.703 14.059 -7.443 1.00 56.09 163 ASP A C 1
ATOM 1156 O O . ASP A 1 163 ? -8.800 14.262 -8.652 1.00 56.09 163 ASP A O 1
ATOM 1160 N N . GLU A 1 164 ? -9.666 13.409 -6.787 1.00 53.31 164 GLU A N 1
ATOM 1161 C CA . GLU A 1 164 ? -11.035 13.317 -7.290 1.00 53.31 164 GLU A CA 1
ATOM 1162 C C . GLU A 1 164 ? -11.628 14.734 -7.199 1.00 53.31 164 GLU A C 1
ATOM 1164 O O . GLU A 1 164 ? -12.510 15.022 -6.391 1.00 53.31 164 GLU A O 1
ATOM 1169 N N . GLU A 1 165 ? -11.065 15.659 -7.986 1.00 46.00 165 GLU A N 1
ATOM 1170 C CA . GLU A 1 165 ? -11.658 16.953 -8.263 1.00 46.00 165 GLU A CA 1
ATOM 1171 C C . GLU A 1 165 ? -12.959 16.659 -9.011 1.00 46.00 165 GLU A C 1
ATOM 1173 O O . GLU A 1 165 ? -12.979 16.043 -10.080 1.00 46.00 165 GLU A O 1
ATOM 1178 N N . SER A 1 166 ? -14.043 16.985 -8.314 1.00 42.38 166 SER A N 1
ATOM 1179 C CA . SER A 1 166 ? -15.433 16.828 -8.732 1.00 42.38 166 SER A CA 1
ATOM 1180 C C . SER A 1 166 ? -15.764 17.607 -10.000 1.00 42.38 166 SER A C 1
ATOM 1182 O O . SER A 1 166 ? -15.213 18.715 -10.173 1.00 42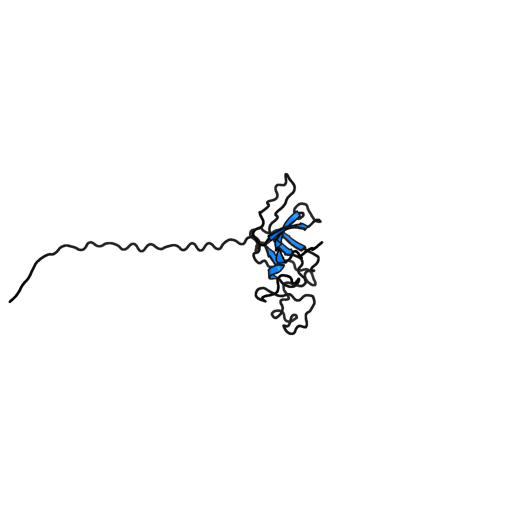.38 166 SER A O 1
#

Sequence (166 aa):
MKDRARFGLGVGLVPFLLGVAALSVGCEAPGVGDPCDPENVPAGGFVSREAYLETSSVQCRTRVCMVYKLQGDTDKVIGEHPDCPLDGTMDDDCVAGPGSGCDPSQATCVPARVYCTCRCDAPAGSSTSTCECPDGYSCEPVLQLGGAGIRGSYCVKKSTLGDEES

Foldseek 3Di:
DDDDDDDDDDDDDDPPPPDDDPPPPPPPQDAWLAADDDPDADDFGDAQVAKDWQQQDPNHPLSIKIQHSAFAHQVQEACPHPQRDPPPPDDSRYAHHPPSPDDLQDNRHRSNGITHKHQADAPPPDPDDHDDADPQWDFDQRAPDDDSNPGHTMTHGPSHPPPPPD